Protein AF-A0AAV5M2E6-F1 (afdb_monomer_lite)

Radius of gyration: 22.72 Å; chains: 1; bounding box: 53×50×57 Å

Sequence (158 aa):
MGASRKLQGEIDRVLNKVQEGVDILDRIWNKGYDTDKANQKENFEADFEEEIKKLQRYRDQIKTWIQPSQINDKVNASYKQGLVDARKQIEHEMERFKTCDKETKIKAFSKEGLAQQPKTDPTEKTKSETVDCWNNEVGELESQIDNFEAKIEGLSAL

Structure (mmCIF, N/CA/C/O backbone):
data_AF-A0AAV5M2E6-F1
#
_entry.id   AF-A0AAV5M2E6-F1
#
loop_
_atom_site.group_PDB
_atom_site.id
_atom_site.type_symbol
_atom_site.label_atom_id
_atom_site.label_alt_id
_atom_site.label_comp_id
_atom_site.label_asym_id
_atom_site.label_entity_id
_atom_site.label_seq_id
_atom_site.pdbx_PDB_ins_code
_atom_site.Cartn_x
_atom_site.Cartn_y
_atom_site.Cartn_z
_atom_site.occupancy
_atom_site.B_iso_or_equiv
_atom_site.auth_seq_id
_atom_site.auth_comp_id
_atom_site.auth_asym_id
_atom_site.auth_atom_id
_atom_site.pdbx_PDB_model_num
ATOM 1 N N . MET A 1 1 ? 25.028 -11.048 -19.627 1.00 51.28 1 MET A N 1
ATOM 2 C CA . MET A 1 1 ? 23.611 -11.494 -19.611 1.00 51.28 1 MET A CA 1
ATOM 3 C C . MET A 1 1 ? 23.107 -12.011 -18.252 1.00 51.28 1 MET A C 1
ATOM 5 O O . MET A 1 1 ? 21.902 -11.980 -18.054 1.00 51.28 1 MET A O 1
ATOM 9 N N . GLY A 1 2 ? 23.952 -12.462 -17.307 1.00 59.44 2 GLY A N 1
ATOM 10 C CA . GLY A 1 2 ? 23.481 -13.011 -16.015 1.00 59.44 2 GLY A CA 1
ATOM 11 C C . GLY A 1 2 ? 22.943 -11.989 -14.997 1.00 59.44 2 GLY A C 1
ATOM 12 O O . GLY A 1 2 ? 22.006 -12.299 -14.269 1.00 59.44 2 GLY A O 1
ATOM 13 N N . ALA A 1 3 ? 23.480 -10.763 -14.975 1.00 62.59 3 ALA A N 1
ATOM 14 C CA . ALA A 1 3 ? 23.089 -9.736 -14.001 1.00 62.59 3 ALA A CA 1
ATOM 15 C C . ALA A 1 3 ? 21.640 -9.235 -14.185 1.00 62.59 3 ALA A C 1
ATOM 17 O O . ALA A 1 3 ? 20.885 -9.223 -13.219 1.00 62.59 3 ALA A O 1
ATOM 18 N N . SER A 1 4 ? 21.205 -8.922 -15.418 1.00 68.62 4 SER A N 1
ATOM 19 C CA . SER A 1 4 ? 19.808 -8.515 -15.678 1.00 68.62 4 SER A CA 1
ATOM 20 C C . SER A 1 4 ? 18.798 -9.608 -15.348 1.00 68.62 4 SER A C 1
ATOM 22 O O . SER A 1 4 ? 17.727 -9.311 -14.838 1.00 68.62 4 SER A O 1
ATOM 24 N N . ARG A 1 5 ? 19.140 -10.876 -15.605 1.00 74.88 5 ARG A N 1
ATOM 25 C CA . ARG A 1 5 ? 18.248 -12.011 -15.329 1.00 74.88 5 ARG A CA 1
ATOM 26 C C . ARG A 1 5 ? 18.074 -12.248 -13.823 1.00 74.88 5 ARG A C 1
ATOM 28 O O . ARG A 1 5 ? 16.991 -12.605 -13.377 1.00 74.88 5 ARG A O 1
ATOM 35 N N . LYS A 1 6 ? 19.129 -12.005 -13.034 1.00 79.50 6 LYS A N 1
ATOM 36 C CA . LYS A 1 6 ? 19.075 -12.049 -11.565 1.00 79.50 6 LYS A CA 1
ATOM 37 C C . LYS A 1 6 ? 18.214 -10.916 -10.996 1.00 79.50 6 LYS A C 1
ATOM 39 O O . LYS A 1 6 ? 17.400 -11.178 -10.120 1.00 79.50 6 LYS A O 1
ATOM 44 N N . LEU A 1 7 ? 18.360 -9.702 -11.533 1.00 82.06 7 LEU A N 1
ATOM 45 C CA . LEU A 1 7 ? 17.554 -8.544 -11.137 1.00 82.06 7 LEU A CA 1
ATOM 46 C C . LEU A 1 7 ? 16.063 -8.745 -11.451 1.00 82.06 7 LEU A C 1
ATOM 48 O O . LEU A 1 7 ? 15.225 -8.442 -10.616 1.00 82.06 7 LEU A O 1
ATOM 52 N N . GLN A 1 8 ? 15.727 -9.318 -12.610 1.00 82.12 8 GLN A N 1
ATOM 53 C CA . GLN A 1 8 ? 14.339 -9.645 -12.971 1.00 82.12 8 GLN A CA 1
ATOM 54 C C . GLN A 1 8 ? 13.683 -10.589 -11.962 1.00 82.12 8 GLN A C 1
ATOM 56 O O . GLN A 1 8 ? 12.609 -10.293 -11.455 1.00 82.12 8 GLN A O 1
ATOM 61 N N . GLY A 1 9 ? 14.365 -11.678 -11.597 1.00 87.94 9 GLY A N 1
ATOM 62 C CA . GLY A 1 9 ? 13.840 -12.601 -10.590 1.00 87.94 9 GLY A CA 1
ATOM 63 C C . GLY A 1 9 ? 13.709 -11.976 -9.196 1.00 87.94 9 GLY A C 1
ATOM 64 O O . GLY A 1 9 ? 12.883 -12.419 -8.402 1.00 87.94 9 GLY A O 1
ATOM 65 N N . GLU A 1 10 ? 14.510 -10.957 -8.877 1.00 89.62 10 GLU A N 1
ATOM 66 C CA . GLU A 1 10 ? 14.364 -10.188 -7.638 1.00 89.62 10 GLU A CA 1
ATOM 67 C C . GLU A 1 10 ? 13.155 -9.247 -7.692 1.00 89.62 10 GLU A C 1
ATOM 69 O O . GLU A 1 10 ? 12.388 -9.197 -6.731 1.00 89.62 10 GLU A O 1
ATOM 74 N N . ILE A 1 11 ? 12.944 -8.579 -8.831 1.00 89.44 11 ILE A N 1
ATOM 75 C CA . ILE A 1 11 ? 11.768 -7.743 -9.092 1.00 89.44 11 ILE A CA 1
ATOM 76 C C . ILE A 1 11 ? 10.489 -8.570 -8.944 1.00 89.44 11 ILE A C 1
ATOM 78 O O . ILE A 1 11 ? 9.627 -8.192 -8.157 1.00 89.44 11 ILE A O 1
ATOM 82 N N . ASP A 1 12 ? 10.393 -9.724 -9.608 1.00 91.12 12 ASP A N 1
ATOM 83 C CA . ASP A 1 12 ? 9.203 -10.587 -9.550 1.00 91.12 12 ASP A CA 1
ATOM 84 C C . ASP A 1 12 ? 8.889 -11.042 -8.119 1.00 91.12 12 ASP A C 1
ATOM 86 O O . ASP A 1 12 ? 7.741 -11.028 -7.677 1.00 91.12 12 ASP A O 1
ATOM 90 N N . ARG A 1 13 ? 9.926 -11.396 -7.349 1.00 94.19 13 ARG A N 1
ATOM 91 C CA . ARG A 1 13 ? 9.765 -11.763 -5.936 1.00 94.19 13 ARG A CA 1
ATOM 92 C C . ARG A 1 13 ? 9.237 -10.605 -5.104 1.00 94.19 13 ARG A C 1
ATOM 94 O O . ARG A 1 13 ? 8.385 -10.830 -4.252 1.00 94.19 13 ARG A O 1
ATOM 101 N N . VAL A 1 14 ? 9.759 -9.398 -5.304 1.00 94.00 14 VAL A N 1
ATOM 102 C CA . VAL A 1 14 ? 9.301 -8.225 -4.552 1.00 94.00 14 VAL A CA 1
ATOM 103 C C . VAL A 1 14 ? 7.877 -7.852 -4.944 1.00 94.00 14 VAL A C 1
ATOM 105 O O . VAL A 1 14 ? 7.076 -7.617 -4.049 1.00 94.00 14 VAL A O 1
ATOM 108 N N . LEU A 1 15 ? 7.528 -7.874 -6.232 1.00 92.38 15 LEU A N 1
ATOM 109 C CA . LEU A 1 15 ? 6.161 -7.606 -6.689 1.00 92.38 15 LEU A CA 1
ATOM 110 C C . LEU A 1 15 ? 5.149 -8.581 -6.066 1.00 92.38 15 LEU A C 1
ATOM 112 O O . LEU A 1 15 ? 4.129 -8.138 -5.544 1.00 92.38 15 LEU A O 1
ATOM 116 N N . ASN A 1 16 ? 5.465 -9.880 -6.015 1.00 95.56 16 ASN A N 1
ATOM 117 C CA . ASN A 1 16 ? 4.602 -10.862 -5.349 1.00 95.56 16 ASN A CA 1
ATOM 118 C C . ASN A 1 16 ? 4.450 -10.578 -3.850 1.00 95.56 16 ASN A C 1
ATOM 120 O O . ASN A 1 16 ? 3.341 -10.614 -3.330 1.00 95.56 16 ASN A O 1
ATOM 124 N N . LYS A 1 17 ? 5.542 -10.233 -3.157 1.00 95.12 17 LYS A N 1
ATOM 125 C CA . LYS A 1 17 ? 5.481 -9.887 -1.729 1.00 95.12 17 LYS A CA 1
ATOM 126 C C . LYS A 1 17 ? 4.693 -8.613 -1.447 1.00 95.12 17 LYS A C 1
ATOM 128 O O . LYS A 1 17 ? 4.101 -8.497 -0.381 1.00 95.12 17 LYS A O 1
ATOM 133 N N . VAL A 1 18 ? 4.707 -7.652 -2.370 1.00 94.12 18 VAL A N 1
ATOM 134 C CA . VAL A 1 18 ? 3.872 -6.453 -2.263 1.00 94.12 18 VAL A CA 1
ATOM 135 C C . VAL A 1 18 ? 2.401 -6.841 -2.336 1.00 94.12 18 VAL A C 1
ATOM 137 O O . VAL A 1 18 ? 1.642 -6.419 -1.472 1.00 94.12 18 VAL A O 1
ATOM 140 N N . GLN A 1 19 ? 2.014 -7.689 -3.293 1.00 94.38 19 GLN A N 1
ATOM 141 C CA . GLN A 1 19 ? 0.632 -8.157 -3.393 1.00 94.38 19 GLN A CA 1
ATOM 142 C C . GLN A 1 19 ? 0.204 -8.954 -2.153 1.00 94.38 19 GLN A C 1
ATOM 144 O O . GLN A 1 19 ? -0.837 -8.664 -1.576 1.00 94.38 19 GLN A O 1
ATOM 149 N N . GLU A 1 20 ? 1.038 -9.892 -1.690 1.00 95.00 20 GLU A N 1
ATOM 150 C CA . GLU A 1 20 ? 0.785 -10.649 -0.455 1.00 95.00 20 GLU A CA 1
ATOM 151 C C . GLU A 1 20 ? 0.611 -9.721 0.757 1.00 95.00 20 GLU A C 1
ATOM 153 O O . GLU A 1 20 ? -0.306 -9.913 1.552 1.00 95.00 20 GLU A O 1
ATOM 158 N N . GLY A 1 21 ? 1.464 -8.701 0.896 1.00 92.31 21 GLY A N 1
ATOM 159 C CA . GLY A 1 21 ? 1.375 -7.732 1.989 1.00 92.31 21 GLY A CA 1
ATOM 160 C C . GLY A 1 21 ? 0.090 -6.902 1.941 1.00 92.31 21 GLY A C 1
ATOM 161 O O . GLY A 1 21 ? -0.528 -6.682 2.980 1.00 92.31 21 GLY A O 1
ATOM 162 N N . VAL A 1 22 ? -0.356 -6.493 0.749 1.00 90.94 22 VAL A N 1
ATOM 163 C CA . VAL A 1 22 ? -1.638 -5.787 0.569 1.00 90.94 22 VAL A CA 1
ATOM 164 C C . VAL A 1 22 ? -2.816 -6.687 0.957 1.00 90.94 22 VAL A C 1
ATOM 166 O O . VAL A 1 22 ? -3.665 -6.272 1.743 1.00 90.94 22 VAL A O 1
ATOM 169 N N . ASP A 1 23 ? -2.828 -7.944 0.509 1.00 93.25 23 ASP A N 1
ATOM 170 C CA . ASP A 1 23 ? -3.887 -8.899 0.859 1.00 93.25 23 ASP A CA 1
ATOM 171 C C . ASP A 1 23 ? -3.924 -9.182 2.378 1.00 93.25 23 ASP A C 1
ATOM 173 O O . ASP A 1 23 ? -4.991 -9.355 2.978 1.00 93.25 23 ASP A O 1
ATOM 177 N N . ILE A 1 24 ? -2.753 -9.226 3.027 1.00 90.88 24 ILE A N 1
ATOM 178 C CA . ILE A 1 24 ? -2.637 -9.365 4.484 1.00 90.88 24 ILE A CA 1
ATOM 179 C C . ILE A 1 24 ? -3.219 -8.139 5.190 1.00 90.88 24 ILE A C 1
ATOM 181 O O . ILE A 1 24 ? -3.991 -8.320 6.135 1.00 90.88 24 ILE A O 1
ATOM 185 N N . LEU A 1 25 ? -2.902 -6.921 4.737 1.00 86.56 25 LEU A N 1
ATOM 186 C CA . LEU A 1 25 ? -3.472 -5.697 5.303 1.00 86.56 25 LEU A CA 1
ATOM 187 C C . LEU A 1 25 ? -4.995 -5.702 5.228 1.00 86.56 25 LEU A C 1
ATOM 189 O O . LEU A 1 25 ? -5.647 -5.475 6.246 1.00 86.56 25 LEU A O 1
ATOM 193 N N . ASP A 1 26 ? -5.569 -6.037 4.073 1.00 87.31 26 ASP A N 1
ATOM 194 C CA . ASP A 1 26 ? -7.023 -6.122 3.915 1.00 87.31 26 ASP A CA 1
ATOM 195 C C . ASP A 1 26 ? -7.642 -7.176 4.837 1.00 87.31 26 ASP A C 1
ATOM 197 O O . ASP A 1 26 ? -8.708 -6.972 5.427 1.00 87.31 26 ASP A O 1
ATOM 201 N N . ARG A 1 27 ? -6.961 -8.307 5.031 1.00 87.50 27 ARG A N 1
ATOM 202 C CA . ARG A 1 27 ? -7.428 -9.356 5.938 1.00 87.50 27 ARG A CA 1
ATOM 203 C C . ARG A 1 27 ? -7.377 -8.932 7.404 1.00 87.50 27 ARG A C 1
ATOM 205 O O . ARG A 1 27 ? -8.310 -9.250 8.144 1.00 87.50 27 ARG A O 1
ATOM 212 N N . ILE A 1 28 ? -6.294 -8.286 7.837 1.00 84.19 28 ILE A N 1
ATOM 213 C CA . ILE A 1 28 ? -6.156 -7.768 9.206 1.00 84.19 28 ILE A CA 1
ATOM 214 C C . ILE A 1 28 ? -7.216 -6.695 9.438 1.00 84.19 28 ILE A C 1
ATOM 216 O O . ILE A 1 28 ? -7.909 -6.736 10.450 1.00 84.19 28 ILE A O 1
ATOM 220 N N . TRP A 1 29 ? -7.402 -5.806 8.465 1.00 79.44 29 TRP A N 1
ATOM 221 C CA . TRP A 1 29 ? -8.390 -4.738 8.507 1.00 79.44 29 TRP A CA 1
ATOM 222 C C . TRP A 1 29 ? -9.813 -5.260 8.712 1.00 79.44 29 TRP A C 1
ATOM 224 O O . TRP A 1 29 ? -10.483 -4.879 9.672 1.00 79.44 29 TRP A O 1
ATOM 234 N N . ASN A 1 30 ? -10.254 -6.188 7.858 1.00 81.69 30 ASN A N 1
ATOM 235 C CA . ASN A 1 30 ? -11.596 -6.763 7.948 1.00 81.69 30 ASN A CA 1
ATOM 236 C C . ASN A 1 30 ? -11.816 -7.469 9.295 1.00 81.69 30 ASN A C 1
ATOM 238 O O . ASN A 1 30 ? -12.850 -7.297 9.932 1.00 81.69 30 ASN A O 1
ATOM 242 N N . LYS A 1 31 ? -10.809 -8.198 9.792 1.00 80.31 31 LYS A N 1
ATOM 243 C CA . LYS A 1 31 ? -10.890 -8.850 11.108 1.00 80.31 31 LYS A CA 1
ATOM 244 C C . LYS A 1 31 ? -10.903 -7.864 12.273 1.00 80.31 31 LYS A C 1
ATOM 246 O O . LYS A 1 31 ? -11.590 -8.114 13.261 1.00 80.31 31 LYS A O 1
ATOM 251 N N . GLY A 1 32 ? -10.131 -6.784 12.184 1.00 73.25 32 GLY A N 1
ATOM 252 C CA . GLY A 1 32 ? -10.072 -5.741 13.204 1.00 73.25 32 GLY A CA 1
ATOM 253 C C . GLY A 1 32 ? -11.395 -4.989 13.340 1.00 73.25 32 GLY A C 1
ATOM 254 O O . GLY A 1 32 ? -11.762 -4.622 14.454 1.00 73.25 32 GLY A O 1
ATOM 255 N N . TYR A 1 33 ? -12.131 -4.821 12.236 1.00 69.00 33 TYR A N 1
ATOM 256 C CA . TYR A 1 33 ? -13.462 -4.209 12.233 1.00 69.00 33 TYR A CA 1
ATOM 257 C C . TYR A 1 33 ? -14.523 -5.099 12.901 1.00 69.00 33 TYR A C 1
ATOM 259 O O . TYR A 1 33 ? -15.327 -4.607 13.687 1.00 69.00 33 TYR A O 1
ATOM 267 N N . ASP A 1 34 ? -14.474 -6.412 12.662 1.00 71.56 34 ASP A N 1
ATOM 268 C CA . ASP A 1 34 ? -15.432 -7.377 13.226 1.00 71.56 34 ASP A CA 1
ATOM 269 C C . ASP A 1 34 ? -15.161 -7.735 14.705 1.00 71.56 34 ASP A C 1
ATOM 271 O O . ASP A 1 34 ? -15.948 -8.438 15.344 1.00 71.56 34 ASP A O 1
ATOM 275 N N . THR A 1 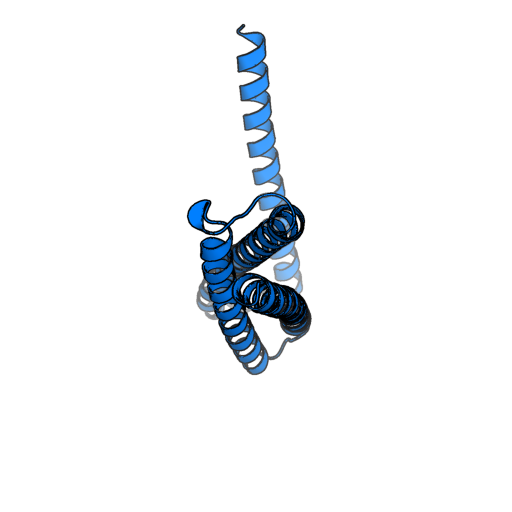35 ? -14.024 -7.310 15.266 1.00 74.44 35 THR A N 1
ATOM 276 C CA . THR A 1 35 ? -13.579 -7.727 16.603 1.00 74.44 35 THR A CA 1
ATOM 277 C C . THR A 1 35 ? -13.928 -6.703 17.688 1.00 74.44 35 THR A C 1
ATOM 279 O O . THR A 1 35 ? -13.265 -5.680 17.831 1.00 74.44 35 THR A O 1
ATOM 282 N N . ASP A 1 36 ? -14.868 -7.049 18.574 1.00 70.25 36 ASP A N 1
ATOM 283 C CA . ASP A 1 36 ? -15.229 -6.230 19.751 1.00 70.25 36 ASP A CA 1
ATOM 284 C C . ASP A 1 36 ? -14.280 -6.393 20.960 1.00 70.25 36 ASP A C 1
ATOM 286 O O . ASP A 1 36 ? -14.381 -5.685 21.968 1.00 70.25 36 ASP A O 1
ATOM 290 N N . LYS A 1 37 ? -13.339 -7.345 20.904 1.00 75.38 37 LYS A N 1
ATOM 291 C CA . LYS A 1 37 ? -12.412 -7.632 22.010 1.00 75.38 37 LYS A CA 1
ATOM 292 C C . LYS A 1 37 ? -11.186 -6.721 21.957 1.00 75.38 37 LYS A C 1
ATOM 294 O O . LYS A 1 37 ? -10.305 -6.921 21.126 1.00 75.38 37 LYS A O 1
ATOM 299 N N . ALA A 1 38 ? -11.069 -5.814 22.928 1.00 71.75 38 ALA A N 1
ATOM 300 C CA . ALA A 1 38 ? -9.971 -4.843 23.025 1.00 71.75 38 ALA A CA 1
ATOM 301 C C . ALA A 1 38 ? -8.559 -5.459 22.893 1.00 71.75 38 ALA A C 1
ATOM 303 O O . ALA A 1 38 ? -7.764 -4.978 22.098 1.00 71.75 38 ALA A O 1
ATOM 304 N N . ASN A 1 39 ? -8.275 -6.569 23.585 1.00 74.38 39 ASN A N 1
ATOM 305 C CA . ASN A 1 39 ? -6.959 -7.228 23.533 1.00 74.38 39 ASN A CA 1
ATOM 306 C C . ASN A 1 39 ? -6.625 -7.824 22.147 1.00 74.38 39 ASN A C 1
ATOM 308 O O . ASN A 1 39 ? -5.473 -7.898 21.744 1.00 74.38 39 ASN A O 1
ATOM 312 N N . GLN A 1 40 ? -7.637 -8.268 21.393 1.00 75.94 40 GLN A N 1
ATOM 313 C CA . GLN A 1 40 ? -7.420 -8.750 20.025 1.00 75.94 40 GLN A CA 1
ATOM 314 C C . GLN A 1 40 ? -7.255 -7.588 19.047 1.00 75.94 40 GLN A C 1
ATOM 316 O O . GLN A 1 40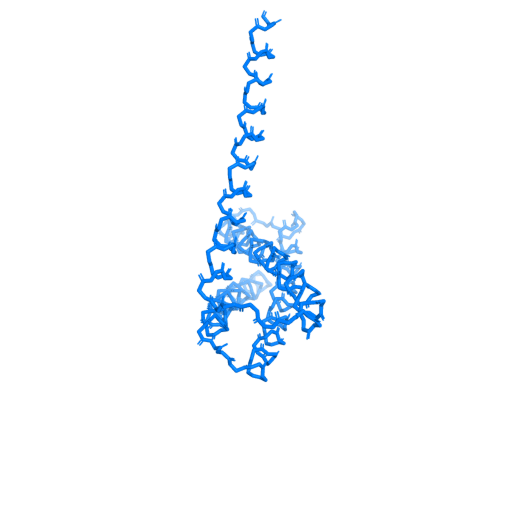 ? -6.474 -7.700 18.109 1.00 75.94 40 GLN A O 1
ATOM 321 N N . LYS A 1 41 ? -7.947 -6.471 19.293 1.00 74.94 41 LYS A N 1
ATOM 322 C CA . LYS A 1 41 ? -7.806 -5.250 18.502 1.00 74.94 41 LYS A CA 1
ATOM 323 C C . LYS A 1 41 ? -6.383 -4.685 18.569 1.00 74.94 41 LYS A C 1
ATOM 325 O O . LYS A 1 41 ? -5.830 -4.375 17.526 1.00 74.94 41 LYS A O 1
ATOM 330 N N . GLU A 1 42 ? -5.773 -4.650 19.754 1.00 76.81 42 GLU A N 1
ATOM 331 C CA . GLU A 1 42 ? -4.380 -4.203 19.930 1.00 76.81 42 GLU A CA 1
ATOM 332 C C . GLU A 1 42 ? -3.380 -5.106 19.183 1.00 76.81 42 GLU A C 1
ATOM 334 O O . GLU A 1 42 ? -2.483 -4.611 18.504 1.00 76.81 42 GLU A O 1
ATOM 339 N N . ASN A 1 43 ? -3.586 -6.430 19.207 1.00 82.25 43 ASN A N 1
ATOM 340 C CA . ASN A 1 43 ? -2.784 -7.354 18.399 1.00 82.25 43 ASN A CA 1
ATOM 341 C C . ASN A 1 43 ? -2.936 -7.094 16.892 1.00 82.25 43 ASN A C 1
ATOM 343 O O . ASN A 1 43 ? -1.942 -7.091 16.174 1.00 82.25 43 ASN A O 1
ATOM 347 N N . PHE A 1 44 ? -4.160 -6.861 16.405 1.00 81.12 44 PHE A N 1
ATOM 348 C CA . PHE A 1 44 ? -4.378 -6.546 14.992 1.00 81.12 44 PHE A CA 1
ATOM 349 C C . PHE A 1 44 ? -3.770 -5.198 14.596 1.00 81.12 44 PHE A C 1
ATOM 351 O O . PHE A 1 44 ? -3.243 -5.086 13.495 1.00 81.12 44 PHE A O 1
ATOM 358 N N . GLU A 1 45 ? -3.802 -4.195 15.475 1.00 81.31 45 GLU A N 1
ATOM 359 C CA . GLU A 1 45 ? -3.134 -2.908 15.250 1.00 81.31 45 GLU A CA 1
ATOM 360 C C . GLU A 1 45 ? -1.609 -3.077 15.151 1.00 81.31 45 GLU A C 1
ATOM 362 O O . GLU A 1 45 ? -0.997 -2.536 14.227 1.00 81.31 45 GLU A O 1
ATOM 367 N N . ALA A 1 46 ? -1.004 -3.888 16.025 1.00 85.00 46 ALA A N 1
ATOM 368 C CA . ALA A 1 46 ? 0.424 -4.201 15.968 1.00 85.00 46 ALA A CA 1
ATOM 369 C C . ALA A 1 46 ? 0.808 -4.958 14.682 1.00 85.00 46 ALA A C 1
ATOM 371 O O . ALA A 1 46 ? 1.773 -4.582 14.010 1.00 85.00 46 ALA A O 1
ATOM 372 N N . ASP A 1 47 ? 0.029 -5.977 14.303 1.00 87.19 47 ASP A N 1
ATOM 373 C CA . ASP A 1 47 ? 0.236 -6.741 13.066 1.00 87.19 47 ASP A CA 1
ATOM 374 C C . ASP A 1 47 ? 0.100 -5.838 11.825 1.00 87.19 47 ASP A C 1
ATOM 376 O O . ASP A 1 47 ? 0.894 -5.927 10.884 1.00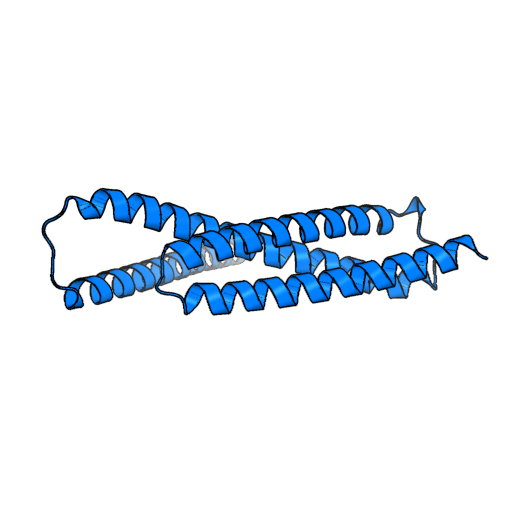 87.19 47 ASP A O 1
ATOM 380 N N . PHE A 1 48 ? -0.883 -4.931 11.830 1.00 85.19 48 PHE A N 1
ATOM 381 C CA . PHE A 1 48 ? -1.102 -3.967 10.752 1.00 85.19 48 PHE A CA 1
ATOM 382 C C . PHE A 1 48 ? 0.078 -2.990 10.624 1.00 85.19 48 PHE A C 1
ATOM 384 O O . PHE A 1 48 ? 0.567 -2.739 9.519 1.00 85.19 48 PHE A O 1
ATOM 391 N N . GLU A 1 49 ? 0.577 -2.459 11.745 1.00 85.25 49 GLU A N 1
ATOM 392 C CA . GLU A 1 49 ? 1.735 -1.560 11.761 1.00 85.25 49 GLU A CA 1
ATOM 393 C C . GLU A 1 49 ? 3.005 -2.256 11.238 1.00 85.25 49 GLU A C 1
ATOM 395 O O . GLU A 1 49 ? 3.785 -1.664 10.478 1.00 85.25 49 GLU A O 1
ATOM 400 N N . GLU A 1 50 ? 3.222 -3.519 11.617 1.00 90.56 50 GLU A N 1
ATOM 401 C CA . GLU A 1 50 ? 4.360 -4.307 11.147 1.00 90.56 50 GLU A CA 1
ATOM 402 C C . GLU A 1 50 ? 4.309 -4.521 9.627 1.00 90.56 50 GLU A C 1
ATOM 404 O O . GLU A 1 50 ? 5.321 -4.345 8.936 1.00 90.56 50 GLU A O 1
ATOM 409 N N . GLU A 1 51 ? 3.137 -4.851 9.085 1.00 92.19 51 GLU A N 1
ATOM 410 C CA . GLU A 1 51 ? 2.969 -5.108 7.655 1.00 92.19 51 GLU A CA 1
ATOM 411 C C . GLU A 1 51 ? 3.119 -3.825 6.815 1.00 92.19 51 GLU A C 1
ATOM 413 O O . GLU A 1 51 ? 3.824 -3.823 5.800 1.00 92.19 51 GLU A O 1
ATOM 418 N N . ILE A 1 52 ? 2.611 -2.681 7.294 1.00 88.94 52 ILE A N 1
ATOM 419 C CA . ILE A 1 52 ? 2.856 -1.367 6.667 1.00 88.94 52 ILE A CA 1
ATOM 420 C C . ILE A 1 52 ? 4.355 -1.048 6.602 1.00 88.94 52 ILE A C 1
ATOM 422 O O . ILE A 1 52 ? 4.855 -0.583 5.570 1.00 88.94 52 ILE A O 1
ATOM 426 N N . LYS A 1 53 ? 5.111 -1.319 7.673 1.00 90.44 53 LYS A N 1
ATOM 427 C CA . LYS A 1 53 ? 6.572 -1.122 7.687 1.00 90.44 53 LYS A CA 1
ATOM 428 C C . LYS A 1 53 ? 7.285 -2.020 6.670 1.00 90.44 53 LYS A C 1
ATOM 430 O O . LYS A 1 53 ? 8.295 -1.597 6.100 1.00 90.44 53 LYS A O 1
ATOM 435 N N . LYS A 1 54 ? 6.795 -3.237 6.407 1.00 94.44 54 LYS A N 1
ATOM 436 C CA . LYS A 1 54 ? 7.348 -4.115 5.356 1.00 94.44 54 LYS A CA 1
ATOM 437 C C . LYS A 1 54 ? 7.091 -3.543 3.965 1.00 94.44 54 LYS A C 1
ATOM 439 O O . LYS A 1 54 ? 8.035 -3.436 3.179 1.00 94.44 54 LYS A O 1
ATOM 444 N N . LEU A 1 55 ? 5.864 -3.104 3.684 1.00 92.56 55 LEU A N 1
ATOM 445 C CA . LEU A 1 55 ? 5.516 -2.481 2.404 1.00 92.56 55 LEU A CA 1
ATOM 446 C C . LEU A 1 55 ? 6.338 -1.212 2.141 1.00 92.56 55 LEU A C 1
ATOM 448 O O . LEU A 1 55 ? 6.845 -1.035 1.034 1.00 92.56 55 LEU A O 1
ATOM 452 N N . GLN A 1 56 ? 6.591 -0.387 3.163 1.00 91.00 56 GLN A N 1
ATOM 453 C CA . GLN A 1 56 ? 7.501 0.765 3.058 1.00 91.00 56 GLN A CA 1
ATOM 454 C C . GLN A 1 56 ? 8.904 0.371 2.574 1.00 91.00 56 GLN A C 1
ATOM 456 O O . GLN A 1 56 ? 9.449 1.005 1.667 1.00 91.00 56 GLN A O 1
ATOM 461 N N . ARG A 1 57 ? 9.481 -0.706 3.126 1.00 94.25 57 ARG A N 1
ATOM 462 C CA . ARG A 1 57 ? 10.801 -1.203 2.702 1.00 94.25 57 ARG A CA 1
ATOM 463 C C . ARG A 1 57 ? 10.792 -1.655 1.243 1.00 94.25 57 ARG A C 1
ATOM 465 O O . ARG A 1 57 ? 11.723 -1.326 0.508 1.00 94.25 57 ARG A O 1
ATOM 472 N N . TYR A 1 58 ? 9.742 -2.355 0.806 1.00 93.50 58 TYR A N 1
ATOM 473 C CA . TYR A 1 58 ? 9.601 -2.743 -0.601 1.00 93.50 58 TYR A CA 1
ATOM 474 C C . TYR A 1 58 ? 9.440 -1.530 -1.514 1.00 93.50 58 TYR A C 1
ATOM 476 O O . TYR A 1 58 ? 10.076 -1.479 -2.564 1.00 93.50 58 TYR A O 1
ATOM 484 N N . ARG A 1 59 ? 8.677 -0.513 -1.106 1.00 93.69 59 ARG A N 1
ATOM 485 C CA . ARG A 1 59 ? 8.533 0.739 -1.858 1.00 93.69 59 ARG A CA 1
ATOM 486 C C . ARG A 1 59 ? 9.873 1.435 -2.065 1.00 93.69 59 ARG A C 1
ATOM 488 O O . ARG A 1 59 ? 10.153 1.904 -3.170 1.00 93.69 59 ARG A O 1
ATOM 495 N N . ASP A 1 60 ? 10.705 1.507 -1.031 1.00 91.88 60 ASP A N 1
ATOM 496 C CA . ASP A 1 60 ? 12.023 2.133 -1.144 1.00 91.88 60 ASP A CA 1
ATOM 497 C C . ASP A 1 60 ? 12.978 1.301 -2.010 1.00 91.88 60 ASP A C 1
ATOM 499 O O . ASP A 1 60 ? 13.684 1.870 -2.844 1.00 91.88 60 ASP A O 1
ATOM 503 N N . GLN A 1 61 ? 12.931 -0.033 -1.921 1.00 90.00 61 GLN A N 1
ATOM 504 C CA . GLN A 1 61 ? 13.661 -0.930 -2.826 1.00 90.00 61 GLN A CA 1
ATOM 505 C C . GLN A 1 61 ? 13.233 -0.722 -4.289 1.00 90.00 61 GLN A C 1
ATOM 507 O O . GLN A 1 61 ? 14.075 -0.461 -5.150 1.00 90.00 61 GLN A O 1
ATOM 512 N N . ILE A 1 62 ? 11.927 -0.717 -4.562 1.00 90.00 62 ILE A N 1
ATOM 513 C CA . ILE A 1 62 ? 11.341 -0.436 -5.880 1.00 90.00 62 ILE A CA 1
ATOM 514 C C . ILE A 1 62 ? 11.788 0.937 -6.403 1.00 90.00 62 ILE A C 1
ATOM 516 O O . ILE A 1 62 ? 12.158 1.075 -7.571 1.00 90.00 62 ILE A O 1
ATOM 520 N N . LYS A 1 63 ? 11.828 1.960 -5.540 1.00 88.88 63 LYS A N 1
ATOM 521 C CA . LYS A 1 63 ? 12.295 3.306 -5.902 1.00 88.88 63 LYS A CA 1
ATOM 522 C C . LYS A 1 63 ? 13.747 3.304 -6.395 1.00 88.88 63 LYS A C 1
ATOM 524 O O . LYS A 1 63 ? 14.060 4.080 -7.298 1.00 88.88 63 LYS A O 1
ATOM 529 N N . THR A 1 64 ? 14.619 2.447 -5.852 1.00 87.06 64 THR A N 1
ATOM 530 C CA . THR A 1 64 ? 16.005 2.317 -6.346 1.00 87.06 64 THR A CA 1
ATOM 531 C C . THR A 1 64 ? 16.073 1.714 -7.749 1.00 87.06 64 THR A C 1
ATOM 533 O O . THR A 1 64 ? 16.893 2.145 -8.555 1.00 87.06 64 THR A O 1
ATOM 536 N N . TRP A 1 65 ? 15.174 0.784 -8.080 1.00 85.19 65 TRP A N 1
ATOM 537 C CA . TRP A 1 65 ? 15.131 0.123 -9.389 1.00 85.19 65 TRP A CA 1
ATOM 538 C C . TRP A 1 65 ? 14.513 0.982 -10.493 1.00 85.19 65 TRP A C 1
ATOM 540 O O . TRP A 1 65 ? 14.845 0.811 -11.663 1.00 85.19 65 TRP A O 1
ATOM 550 N N . ILE A 1 66 ? 13.654 1.939 -10.135 1.00 80.25 66 ILE A N 1
ATOM 551 C CA . ILE A 1 66 ? 13.064 2.899 -11.083 1.00 80.25 66 ILE A CA 1
ATOM 552 C C . ILE A 1 66 ? 14.087 3.975 -11.521 1.00 80.25 66 ILE A C 1
ATOM 554 O O . ILE A 1 66 ? 13.834 4.711 -12.479 1.00 80.25 66 ILE A O 1
ATOM 558 N N . GLN A 1 67 ? 15.254 4.085 -10.866 1.00 76.75 67 GLN A N 1
ATOM 559 C CA . GLN A 1 67 ? 16.250 5.099 -11.222 1.00 76.75 67 GLN A CA 1
ATOM 560 C C . GLN A 1 67 ? 16.795 4.922 -12.657 1.00 76.75 67 GLN A C 1
ATOM 562 O O . GLN A 1 67 ? 17.089 3.798 -13.070 1.00 76.75 67 GLN A O 1
ATOM 567 N N . PRO A 1 68 ? 17.009 6.022 -13.412 1.00 62.69 68 PRO A N 1
ATOM 568 C CA . PRO A 1 68 ? 17.392 5.964 -14.828 1.00 62.69 68 PRO A CA 1
ATOM 569 C C . PRO A 1 68 ? 18.699 5.212 -15.120 1.00 62.69 68 PRO A C 1
ATOM 571 O O . PRO A 1 68 ? 18.857 4.667 -16.206 1.00 62.69 68 PRO A O 1
ATOM 574 N N . SER A 1 69 ? 19.630 5.154 -14.162 1.00 62.88 69 SER A N 1
ATOM 575 C CA . SER A 1 69 ? 20.951 4.528 -14.315 1.00 62.88 69 SER A CA 1
ATOM 576 C C . SER A 1 69 ? 20.930 2.993 -14.379 1.00 62.88 69 SER A C 1
ATOM 578 O O . SER A 1 69 ? 21.949 2.393 -14.708 1.00 62.88 69 SER A O 1
ATOM 580 N N . GLN A 1 70 ? 19.793 2.354 -14.078 1.00 58.41 70 GLN A N 1
ATOM 581 C CA . GLN A 1 70 ? 19.642 0.891 -14.022 1.00 58.41 70 GLN A CA 1
ATOM 582 C C . GLN A 1 70 ? 18.796 0.316 -15.180 1.00 58.41 70 GLN A C 1
ATOM 584 O O . GLN A 1 70 ? 18.597 -0.897 -15.265 1.00 58.41 70 GLN A O 1
ATOM 589 N N . ILE A 1 71 ? 18.291 1.163 -16.089 1.00 56.19 71 ILE A N 1
ATOM 590 C CA . ILE A 1 71 ? 17.253 0.806 -17.070 1.00 56.19 71 ILE A CA 1
ATOM 591 C C . ILE A 1 71 ? 17.834 0.766 -18.495 1.00 56.19 71 ILE A C 1
ATOM 593 O O . ILE A 1 71 ? 18.032 1.797 -19.119 1.00 56.19 71 ILE A O 1
ATOM 597 N N . ASN A 1 72 ? 18.038 -0.439 -19.041 1.00 59.81 72 ASN A N 1
ATOM 598 C CA . ASN A 1 72 ? 18.268 -0.677 -20.480 1.00 59.81 72 ASN A CA 1
ATOM 599 C C . ASN A 1 72 ? 16.948 -0.989 -21.232 1.00 59.81 72 ASN A C 1
ATOM 601 O O . ASN A 1 72 ? 16.135 -1.794 -20.767 1.00 59.81 72 ASN A O 1
ATOM 605 N N . ASP A 1 73 ? 16.769 -0.389 -22.412 1.00 59.12 73 ASP A N 1
ATOM 606 C CA . ASP A 1 73 ? 15.500 0.143 -22.952 1.00 59.12 73 ASP A CA 1
ATOM 607 C C . ASP A 1 73 ? 14.277 -0.771 -23.140 1.00 59.12 73 ASP A C 1
ATOM 609 O O . ASP A 1 73 ? 13.159 -0.305 -22.945 1.00 59.12 73 ASP A O 1
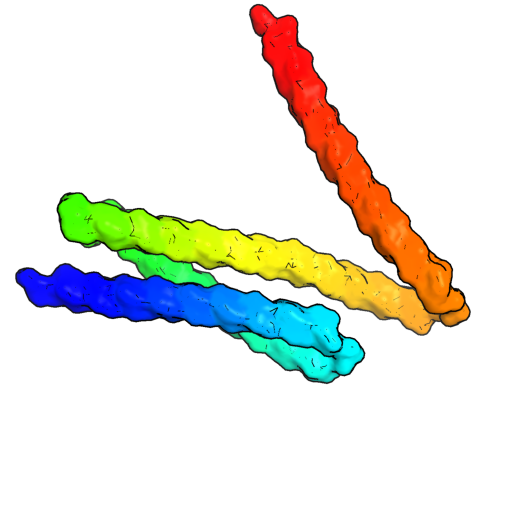ATOM 613 N N . LYS A 1 74 ? 14.404 -2.043 -23.541 1.00 54.69 74 LYS A N 1
ATOM 614 C CA . LYS A 1 74 ? 13.206 -2.814 -23.963 1.00 54.69 74 LYS A CA 1
ATOM 615 C C . LYS A 1 74 ? 12.672 -3.792 -22.928 1.00 54.69 74 LYS A C 1
ATOM 617 O O . LYS A 1 74 ? 11.469 -3.845 -22.703 1.00 54.69 74 LYS A O 1
ATOM 622 N N . VAL A 1 75 ? 13.549 -4.548 -22.270 1.00 55.81 75 VAL A N 1
ATOM 623 C CA . VAL A 1 75 ? 13.111 -5.532 -21.267 1.00 55.81 75 VAL A CA 1
ATOM 624 C C . VAL A 1 75 ? 12.720 -4.839 -19.962 1.00 55.81 75 VAL A C 1
ATOM 626 O O . VAL A 1 75 ? 11.772 -5.254 -19.310 1.00 55.81 75 VAL A O 1
ATOM 629 N N . ASN A 1 76 ? 13.372 -3.726 -19.617 1.00 63.81 76 ASN A N 1
ATOM 630 C CA . ASN A 1 76 ? 13.032 -2.982 -18.408 1.00 63.81 76 ASN A CA 1
ATOM 631 C C . ASN A 1 76 ? 11.752 -2.152 -18.546 1.00 63.81 76 ASN A C 1
ATOM 633 O O . ASN A 1 76 ? 11.144 -1.861 -17.528 1.00 63.81 76 ASN A O 1
ATOM 637 N N . ALA A 1 77 ? 11.293 -1.809 -19.756 1.00 68.31 77 ALA A N 1
ATOM 638 C CA . ALA A 1 77 ? 10.043 -1.065 -19.934 1.00 68.31 77 ALA A CA 1
ATOM 639 C C . ALA A 1 77 ? 8.816 -1.848 -19.425 1.00 68.31 77 ALA A C 1
ATOM 641 O O . ALA A 1 77 ? 7.972 -1.273 -18.743 1.00 68.31 77 ALA A O 1
ATOM 642 N N . SER A 1 78 ? 8.764 -3.164 -19.679 1.00 72.62 78 SER A N 1
ATOM 643 C CA . SER A 1 78 ? 7.676 -4.034 -19.202 1.00 72.62 78 SER A CA 1
ATOM 644 C C . SER A 1 78 ? 7.616 -4.099 -17.673 1.00 72.62 78 SER A C 1
ATOM 646 O O . SER A 1 78 ? 6.541 -4.009 -17.090 1.00 72.62 78 SER A O 1
ATOM 648 N N . TYR A 1 79 ? 8.771 -4.219 -17.012 1.00 77.81 79 TYR A N 1
ATOM 649 C CA . TYR A 1 79 ? 8.848 -4.272 -15.549 1.00 77.81 79 TYR A CA 1
ATOM 650 C C . TYR A 1 79 ? 8.721 -2.897 -14.897 1.00 77.81 79 TYR A C 1
ATOM 652 O O . TYR A 1 79 ? 8.224 -2.788 -13.782 1.00 77.81 79 TYR A O 1
ATOM 660 N N . LYS A 1 80 ? 9.137 -1.830 -15.588 1.00 82.50 80 LYS A N 1
ATOM 661 C CA . LYS A 1 80 ? 9.053 -0.456 -15.089 1.00 82.50 80 LYS A CA 1
ATOM 662 C C . LYS A 1 80 ? 7.614 -0.072 -14.775 1.00 82.50 80 LYS A C 1
ATOM 664 O O . LYS A 1 80 ? 7.390 0.556 -13.747 1.00 82.50 80 LYS A O 1
ATOM 669 N N . GLN A 1 81 ? 6.661 -0.467 -15.620 1.00 84.19 81 GLN A N 1
ATOM 670 C CA . GLN A 1 81 ? 5.249 -0.202 -15.359 1.00 84.19 81 GLN A CA 1
ATOM 671 C C . GLN A 1 81 ? 4.774 -0.931 -14.094 1.00 84.19 81 GLN A C 1
ATOM 673 O O . GLN A 1 81 ? 4.301 -0.275 -13.174 1.00 84.19 81 GLN A O 1
ATOM 678 N N . GLY A 1 82 ? 5.035 -2.239 -13.975 1.00 87.19 82 GLY A N 1
ATOM 679 C CA . GLY A 1 82 ? 4.680 -3.010 -12.774 1.00 87.19 82 GLY A CA 1
ATOM 680 C C . GLY A 1 82 ? 5.327 -2.482 -11.486 1.00 87.19 82 GLY A C 1
ATOM 681 O O . GLY A 1 82 ? 4.682 -2.423 -10.446 1.00 87.19 82 GLY A O 1
ATOM 682 N N . LEU A 1 83 ? 6.577 -2.016 -11.554 1.00 88.19 83 LEU A N 1
ATOM 683 C CA . LEU A 1 83 ? 7.265 -1.367 -10.433 1.00 88.19 83 LEU A CA 1
ATOM 684 C C . LEU A 1 83 ? 6.621 -0.028 -10.044 1.00 88.19 83 LEU A C 1
ATOM 686 O O . LEU A 1 83 ? 6.485 0.273 -8.859 1.00 88.19 83 LEU A O 1
ATOM 690 N N . VAL A 1 84 ? 6.233 0.790 -11.025 1.00 88.62 84 VAL A N 1
ATOM 691 C CA . VAL A 1 84 ? 5.530 2.056 -10.774 1.00 88.62 84 VAL A CA 1
ATOM 692 C C . VAL A 1 84 ? 4.159 1.798 -10.153 1.00 88.62 84 VAL A C 1
ATOM 694 O O . VAL A 1 84 ? 3.803 2.482 -9.194 1.00 88.62 84 VAL A O 1
ATOM 697 N N . ASP A 1 85 ? 3.424 0.811 -10.655 1.00 90.25 85 ASP A N 1
ATOM 698 C CA . ASP A 1 85 ? 2.087 0.473 -10.166 1.00 90.25 85 ASP A CA 1
ATOM 699 C C . ASP A 1 85 ? 2.141 -0.098 -8.745 1.00 90.25 85 ASP A C 1
ATOM 701 O O . ASP A 1 85 ? 1.447 0.406 -7.865 1.00 90.25 85 ASP A O 1
ATOM 705 N N . ALA A 1 86 ? 3.061 -1.029 -8.469 1.00 88.75 86 ALA A N 1
ATOM 706 C CA . ALA A 1 86 ? 3.294 -1.542 -7.119 1.00 88.75 86 ALA A CA 1
ATOM 707 C C . ALA A 1 86 ? 3.689 -0.428 -6.138 1.00 88.75 86 ALA A C 1
ATOM 709 O O . ALA A 1 86 ? 3.215 -0.385 -5.004 1.00 88.75 86 ALA A O 1
ATOM 710 N N . ARG A 1 87 ? 4.524 0.529 -6.568 1.00 91.06 87 ARG A N 1
ATOM 711 C CA . ARG A 1 87 ? 4.871 1.689 -5.739 1.00 91.06 87 ARG A CA 1
ATOM 712 C C . ARG A 1 87 ? 3.646 2.547 -5.411 1.00 91.06 87 ARG A C 1
ATOM 714 O O . ARG A 1 87 ? 3.512 2.957 -4.261 1.00 91.06 87 ARG A O 1
ATOM 721 N N . LYS A 1 88 ? 2.784 2.828 -6.392 1.00 90.38 88 LYS A N 1
ATOM 722 C CA . LYS A 1 88 ? 1.548 3.596 -6.175 1.00 90.38 88 LYS A CA 1
ATOM 723 C C . LYS A 1 88 ? 0.586 2.862 -5.244 1.00 90.38 88 LYS A C 1
ATOM 725 O O . LYS A 1 88 ? 0.023 3.491 -4.359 1.00 90.38 88 LYS A O 1
ATOM 730 N N . GLN A 1 89 ? 0.442 1.549 -5.412 1.00 89.44 89 GLN A N 1
ATOM 731 C CA . GLN A 1 89 ? -0.397 0.710 -4.557 1.00 89.44 89 GLN A CA 1
ATOM 732 C C . GLN A 1 89 ? 0.074 0.758 -3.097 1.00 89.44 89 GLN A C 1
ATOM 734 O O . GLN A 1 89 ? -0.732 0.974 -2.200 1.00 89.44 89 GLN A O 1
ATOM 739 N N . ILE A 1 90 ? 1.385 0.659 -2.852 1.00 87.62 90 ILE A N 1
ATOM 740 C CA . ILE A 1 90 ? 1.931 0.807 -1.495 1.00 87.62 90 ILE A CA 1
ATOM 741 C C . ILE A 1 90 ? 1.668 2.213 -0.940 1.00 87.62 90 ILE A C 1
ATOM 743 O O . ILE A 1 90 ? 1.280 2.351 0.216 1.00 87.62 90 ILE A O 1
ATOM 747 N N . GLU A 1 91 ? 1.894 3.261 -1.738 1.00 89.38 91 GLU A N 1
ATOM 748 C CA . GLU A 1 91 ? 1.654 4.647 -1.312 1.00 89.38 91 GLU A CA 1
ATOM 749 C C . GLU A 1 91 ? 0.169 4.875 -0.951 1.00 89.38 91 GLU A C 1
ATOM 751 O O . GLU A 1 91 ? -0.106 5.500 0.072 1.00 89.38 91 GLU A O 1
ATOM 756 N N . HIS A 1 92 ? -0.764 4.283 -1.702 1.00 87.75 92 HIS A N 1
ATOM 757 C CA . HIS A 1 92 ? -2.199 4.294 -1.405 1.00 87.75 92 HIS A CA 1
ATOM 758 C C . HIS A 1 92 ? -2.537 3.597 -0.077 1.00 87.75 92 HIS A C 1
ATOM 760 O O . HIS A 1 92 ? -3.177 4.198 0.787 1.00 87.75 92 HIS A O 1
ATOM 766 N N . GLU A 1 93 ? -2.052 2.370 0.147 1.00 81.38 93 GLU A N 1
ATOM 767 C CA . GLU A 1 93 ? -2.304 1.658 1.412 1.00 81.38 93 GLU A CA 1
ATOM 768 C C . GLU A 1 93 ? -1.685 2.378 2.620 1.00 81.38 93 GLU A C 1
ATOM 770 O O . GLU A 1 93 ? -2.255 2.397 3.714 1.00 81.38 93 GLU A O 1
ATOM 775 N N . MET A 1 94 ? -0.549 3.055 2.429 1.00 81.12 94 MET A N 1
ATOM 776 C CA . MET A 1 94 ? 0.045 3.906 3.461 1.00 81.12 94 MET A CA 1
ATOM 777 C C . MET A 1 94 ? -0.816 5.128 3.801 1.00 81.12 94 MET A C 1
ATOM 779 O O . MET A 1 94 ? -0.833 5.554 4.958 1.00 81.12 94 MET A O 1
ATOM 783 N N . GLU A 1 95 ? -1.487 5.734 2.824 1.00 82.38 95 GLU A N 1
ATOM 784 C CA . GLU A 1 95 ? -2.407 6.849 3.066 1.00 82.38 95 GLU A CA 1
ATOM 785 C C . GLU A 1 95 ? -3.678 6.380 3.769 1.00 82.38 95 GLU A C 1
ATOM 787 O O . GLU A 1 95 ? -4.062 6.978 4.778 1.00 82.38 95 GLU A O 1
ATOM 792 N N . ARG A 1 96 ? -4.252 5.255 3.330 1.00 76.31 96 ARG A N 1
ATOM 793 C CA . ARG A 1 96 ? -5.385 4.606 4.000 1.00 76.31 96 ARG A CA 1
ATOM 794 C C . ARG A 1 96 ? -5.080 4.316 5.474 1.00 76.31 96 ARG A C 1
ATOM 796 O O . ARG A 1 96 ? -5.900 4.623 6.340 1.00 76.31 96 ARG A O 1
ATOM 803 N N . PHE A 1 97 ? -3.872 3.832 5.783 1.00 72.19 97 PHE A N 1
ATOM 804 C CA . PHE A 1 97 ? -3.432 3.647 7.169 1.00 72.19 97 PHE A CA 1
ATOM 805 C C . PHE A 1 97 ? -3.369 4.959 7.957 1.00 72.19 97 PHE A C 1
ATOM 807 O O . PHE A 1 97 ? -3.846 5.017 9.086 1.00 72.19 97 PHE A O 1
ATOM 814 N N . LYS A 1 98 ? -2.806 6.031 7.383 1.00 75.44 98 LYS A N 1
ATOM 815 C CA . LYS A 1 98 ? -2.676 7.326 8.074 1.00 75.44 98 LYS A CA 1
ATOM 816 C C . LYS A 1 98 ? -4.025 7.942 8.427 1.00 75.44 98 LYS A C 1
ATOM 818 O O . LYS A 1 98 ? -4.145 8.533 9.498 1.00 75.44 98 LYS A O 1
ATOM 823 N N . THR A 1 99 ? -5.009 7.852 7.536 1.00 68.44 99 THR A N 1
ATOM 824 C CA . THR A 1 99 ? -6.363 8.354 7.806 1.00 68.44 99 THR A CA 1
ATOM 825 C C . THR A 1 99 ? -7.011 7.552 8.931 1.00 68.44 99 THR A C 1
ATOM 827 O O . THR A 1 99 ? -7.524 8.141 9.881 1.00 68.44 99 THR A O 1
ATOM 830 N N . CYS A 1 100 ? -6.868 6.223 8.918 1.00 62.31 100 CYS A N 1
ATOM 831 C CA . CYS A 1 100 ? -7.399 5.389 9.991 1.00 62.31 100 CYS A CA 1
ATOM 832 C C . CYS A 1 100 ? -6.704 5.599 11.340 1.00 62.31 100 CYS A C 1
ATOM 834 O O . CYS A 1 100 ? -7.380 5.685 12.361 1.00 62.31 100 CYS A O 1
ATOM 836 N N . ASP A 1 101 ? -5.374 5.672 11.372 1.00 65.06 101 ASP A N 1
ATOM 837 C CA . ASP A 1 101 ? -4.609 5.853 12.610 1.00 65.06 101 ASP A CA 1
ATOM 838 C C . ASP A 1 101 ? -4.972 7.185 13.284 1.00 65.06 101 ASP A C 1
ATOM 840 O O . ASP A 1 101 ? -5.127 7.251 14.504 1.00 65.06 101 ASP A O 1
ATOM 844 N N . LYS A 1 102 ? -5.217 8.237 12.488 1.00 59.91 102 LYS A N 1
ATOM 845 C CA . LYS A 1 102 ? -5.756 9.510 12.985 1.00 59.91 102 LYS A CA 1
ATOM 846 C C . LYS A 1 102 ? -7.150 9.340 13.586 1.00 59.91 102 LYS A C 1
ATOM 848 O O . LYS A 1 102 ? -7.360 9.775 14.714 1.00 59.91 102 LYS A O 1
ATOM 853 N N . GLU A 1 103 ? -8.085 8.702 12.884 1.00 57.25 103 GLU A N 1
ATOM 854 C CA . GLU A 1 103 ? -9.447 8.490 13.395 1.00 57.25 103 GLU A CA 1
ATOM 855 C C . GLU A 1 103 ? -9.485 7.619 14.656 1.00 57.25 103 GLU A C 1
ATOM 857 O O . GLU A 1 103 ? -10.195 7.944 15.608 1.00 57.25 103 GLU A O 1
ATOM 862 N N . THR A 1 104 ? -8.705 6.537 14.705 1.00 58.88 104 THR A N 1
ATOM 863 C CA . THR A 1 104 ? -8.639 5.629 15.858 1.00 58.88 104 THR A CA 1
ATOM 864 C C . THR A 1 104 ? -8.007 6.317 17.063 1.00 58.88 104 THR A C 1
ATOM 866 O O . THR A 1 104 ? -8.548 6.218 18.166 1.00 58.88 104 THR A O 1
ATOM 869 N N . LYS A 1 105 ? -6.925 7.086 16.867 1.00 57.94 105 LYS A N 1
ATOM 870 C CA . LYS A 1 105 ? -6.312 7.880 17.942 1.00 57.94 105 LYS A CA 1
ATOM 871 C C . LYS A 1 105 ? -7.255 8.963 18.449 1.00 57.94 105 LYS A C 1
ATOM 873 O O . LYS A 1 105 ? -7.444 9.063 19.656 1.00 57.94 105 LYS A O 1
ATOM 878 N N . ILE A 1 106 ? -7.901 9.724 17.563 1.00 52.75 106 ILE A N 1
ATOM 879 C CA . ILE A 1 106 ? -8.880 10.753 17.954 1.00 52.75 106 ILE A CA 1
ATOM 880 C C . ILE A 1 106 ? -10.033 10.118 18.745 1.00 52.75 106 ILE A C 1
ATOM 882 O O . ILE A 1 106 ? -10.364 10.597 19.828 1.00 52.75 106 ILE A O 1
ATOM 886 N N . LYS A 1 107 ? -10.582 8.986 18.283 1.00 52.06 107 LYS A N 1
ATOM 887 C CA . LYS A 1 107 ? -11.621 8.242 19.015 1.00 52.06 107 LYS A CA 1
ATOM 888 C C . LYS A 1 107 ? -11.127 7.715 20.365 1.00 52.06 107 LYS A C 1
ATOM 890 O O . LYS A 1 107 ? -11.900 7.742 21.316 1.00 52.06 107 LYS A O 1
ATOM 895 N N . ALA A 1 108 ? -9.877 7.262 20.487 1.00 50.75 108 ALA A N 1
ATOM 896 C CA . ALA A 1 108 ? -9.303 6.813 21.760 1.00 50.75 108 ALA A CA 1
ATOM 897 C C . ALA A 1 108 ? -9.204 7.961 22.781 1.00 50.75 108 ALA A C 1
ATOM 899 O O . ALA A 1 108 ? -9.688 7.813 23.904 1.00 50.75 108 ALA A O 1
ATOM 900 N N . PHE A 1 109 ? -8.701 9.129 22.362 1.00 40.62 109 PHE A N 1
ATOM 901 C CA . PHE A 1 109 ? -8.661 10.335 23.200 1.00 40.62 109 PHE A CA 1
ATOM 902 C C . PHE A 1 109 ? -10.068 10.823 23.585 1.00 40.62 109 PHE A C 1
ATOM 904 O O . PHE A 1 109 ? -10.311 11.163 24.745 1.00 40.62 109 PHE A O 1
ATOM 911 N N . SER A 1 110 ? -11.033 10.792 22.659 1.00 49.19 110 SER A N 1
ATOM 912 C CA . SER A 1 110 ? -12.431 11.134 22.957 1.00 49.19 110 SER A CA 1
ATOM 913 C C . SER A 1 110 ? -13.105 10.126 23.900 1.00 49.19 110 SER A C 1
ATOM 915 O O . SER A 1 110 ? -13.931 10.516 24.727 1.00 49.19 110 SER A O 1
ATOM 917 N N . LYS A 1 111 ? -12.750 8.835 23.839 1.00 46.94 111 LYS A N 1
ATOM 918 C CA . LYS A 1 111 ? -13.331 7.777 24.687 1.00 46.94 111 LYS A CA 1
ATOM 919 C C . LYS A 1 111 ? -12.845 7.853 26.139 1.00 46.94 111 LYS A C 1
ATOM 921 O O . LYS A 1 111 ? -13.627 7.570 27.044 1.00 46.94 111 LYS A O 1
ATOM 926 N N . GLU A 1 112 ? -11.603 8.276 26.368 1.00 47.75 112 GLU A N 1
ATOM 927 C CA . GLU A 1 112 ? -11.030 8.447 27.712 1.00 47.75 112 GLU A CA 1
ATOM 928 C C . GLU A 1 112 ? -11.618 9.669 28.446 1.00 47.75 112 GLU A C 1
ATOM 930 O O . GLU A 1 112 ? -11.884 9.605 29.647 1.00 47.75 112 GLU A O 1
ATOM 935 N N . GLY A 1 113 ? -11.953 10.742 27.714 1.00 46.19 113 GLY A N 1
ATOM 936 C CA . GLY A 1 113 ? -12.730 11.871 28.246 1.00 46.19 113 GLY A CA 1
ATOM 937 C C . GLY A 1 113 ? -14.199 11.523 28.541 1.00 46.19 113 GLY A C 1
ATOM 938 O O . GLY A 1 113 ? -14.769 11.990 29.527 1.00 46.19 113 GLY A O 1
ATOM 939 N N . LEU A 1 114 ? -14.806 10.648 27.731 1.00 41.00 114 LEU A N 1
ATOM 940 C CA . LEU A 1 114 ? -16.194 10.190 27.891 1.00 41.00 114 LEU A CA 1
ATOM 941 C C . LEU A 1 114 ? -16.389 9.142 28.997 1.00 41.00 114 LEU A C 1
ATOM 943 O O . LEU A 1 114 ? -17.506 8.991 29.486 1.00 41.00 114 LEU A O 1
ATOM 947 N N . ALA A 1 115 ? -15.339 8.438 29.433 1.00 48.19 115 ALA A N 1
ATOM 948 C CA . ALA A 1 115 ? -15.419 7.489 30.551 1.00 48.19 115 ALA A CA 1
ATOM 949 C C . ALA A 1 115 ? -15.762 8.161 31.900 1.00 48.19 115 ALA A C 1
ATOM 951 O O . ALA A 1 115 ? -16.141 7.476 32.849 1.00 48.19 115 ALA A O 1
ATOM 952 N N . GLN A 1 116 ? -15.667 9.495 31.974 1.00 49.47 116 GLN A N 1
ATOM 953 C CA . GLN A 1 116 ? -16.059 10.298 33.136 1.00 49.47 116 GLN A CA 1
ATOM 954 C C . GLN A 1 116 ? -17.479 10.884 33.036 1.00 49.47 116 GLN A C 1
ATOM 956 O O . GLN A 1 116 ? -17.956 11.487 33.997 1.00 49.47 116 GLN A O 1
ATOM 961 N N . GLN A 1 117 ? -18.177 10.721 31.907 1.00 44.69 117 GLN A N 1
ATOM 962 C CA . GLN A 1 117 ? -19.554 11.194 31.753 1.00 44.69 117 GLN A CA 1
ATOM 963 C C . GLN A 1 117 ? -20.552 10.111 32.206 1.00 44.69 117 GLN A C 1
ATOM 965 O O . GLN A 1 117 ? -20.370 8.930 31.891 1.00 44.69 117 GLN A O 1
ATOM 970 N N . PRO A 1 118 ? -21.609 10.474 32.958 1.00 46.75 118 PRO A N 1
ATOM 971 C CA . PRO A 1 118 ? -22.629 9.524 33.382 1.00 46.75 118 PRO A CA 1
ATOM 972 C C . PRO A 1 118 ? -23.273 8.880 32.150 1.00 46.75 118 PRO A C 1
ATOM 974 O O . PRO A 1 118 ? -23.618 9.567 31.194 1.00 46.75 118 PRO A O 1
ATOM 977 N N . LYS A 1 119 ? -23.383 7.546 32.178 1.00 48.25 119 LYS A N 1
ATOM 978 C CA . LYS A 1 119 ? -23.852 6.690 31.078 1.00 48.25 119 LYS A CA 1
ATOM 979 C C . LYS A 1 119 ? -25.147 7.235 30.461 1.00 48.25 119 LYS A C 1
ATOM 981 O O . LYS A 1 119 ? -26.219 7.033 31.025 1.00 48.25 119 LYS A O 1
ATOM 986 N N . THR A 1 120 ? -25.049 7.893 29.312 1.00 49.50 120 THR A N 1
ATOM 987 C CA . THR A 1 120 ? -26.204 8.184 28.462 1.00 49.50 120 THR A CA 1
ATOM 988 C C . THR A 1 120 ? -26.519 6.978 27.581 1.00 49.50 120 THR A C 1
ATOM 990 O O . THR A 1 120 ? -25.658 6.140 27.296 1.00 49.50 120 THR A O 1
ATOM 993 N N . ASP A 1 121 ? -27.800 6.853 27.247 1.00 46.25 121 ASP A N 1
ATOM 994 C CA . ASP A 1 121 ? -28.429 5.683 26.645 1.00 46.25 121 ASP A CA 1
ATOM 995 C C . ASP A 1 121 ? -27.752 5.294 25.303 1.00 46.25 121 ASP A C 1
ATOM 997 O O . ASP A 1 121 ? -27.563 6.161 24.441 1.00 46.25 121 ASP A O 1
ATOM 1001 N N . PRO A 1 122 ? -27.372 4.015 25.085 1.00 50.50 122 PRO A N 1
ATOM 1002 C CA . PRO A 1 122 ? -26.663 3.553 23.881 1.00 50.50 122 PRO A CA 1
ATOM 1003 C C . PRO A 1 122 ? -27.326 3.956 22.557 1.00 50.50 122 PRO A C 1
ATOM 1005 O O . PRO A 1 122 ? -26.648 4.115 21.543 1.00 50.50 122 PRO A O 1
ATOM 1008 N N . THR A 1 123 ? -28.643 4.153 22.583 1.00 47.09 123 THR A N 1
ATOM 1009 C CA . THR A 1 123 ? -29.480 4.474 21.423 1.00 47.09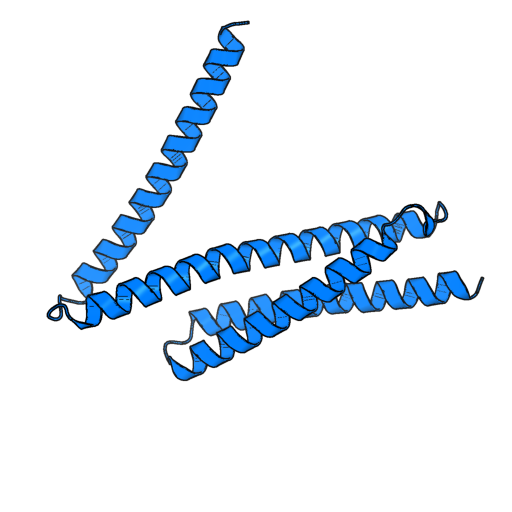 123 THR A CA 1
ATOM 1010 C C . THR A 1 123 ? -29.354 5.930 20.955 1.00 47.09 123 THR A C 1
ATOM 1012 O O . THR A 1 123 ? -29.547 6.221 19.774 1.00 47.09 123 THR A O 1
ATOM 1015 N N . GLU A 1 124 ? -29.036 6.863 21.858 1.00 49.59 124 GLU A N 1
ATOM 1016 C CA . GLU A 1 124 ? -28.763 8.268 21.510 1.00 49.59 124 GLU A CA 1
ATOM 1017 C C . GLU A 1 124 ? -27.343 8.445 20.972 1.00 49.59 124 GLU A C 1
ATOM 1019 O O . GLU A 1 124 ? -27.104 9.249 20.070 1.00 49.59 124 GLU A O 1
ATOM 1024 N N . LYS A 1 125 ? -26.407 7.632 21.466 1.00 50.78 125 LYS A N 1
ATOM 1025 C CA . LYS A 1 125 ? -24.992 7.716 21.112 1.00 50.78 125 LYS A CA 1
ATOM 1026 C C . LYS A 1 125 ? -24.715 7.323 19.660 1.00 50.78 125 LYS A C 1
ATOM 1028 O O . LYS A 1 125 ? -24.032 8.054 18.950 1.00 50.78 125 LYS A O 1
ATOM 1033 N N . THR A 1 126 ? -25.312 6.232 19.183 1.00 47.16 126 THR A N 1
ATOM 1034 C CA . THR A 1 126 ? -25.188 5.818 17.774 1.00 47.16 126 THR A CA 1
ATOM 1035 C C . THR A 1 126 ? -25.827 6.823 16.819 1.00 47.16 126 THR A C 1
ATOM 1037 O O . THR A 1 126 ? -25.338 7.016 15.708 1.00 47.16 126 THR A O 1
ATOM 1040 N N . LYS A 1 127 ? -26.900 7.505 17.244 1.00 49.31 127 LYS A N 1
ATOM 1041 C CA . LYS A 1 127 ? -27.519 8.576 16.452 1.00 49.31 127 LYS A CA 1
ATOM 1042 C C . LYS A 1 127 ? -26.595 9.785 16.346 1.00 49.31 127 LYS A C 1
ATOM 1044 O O . LYS A 1 127 ? -26.401 10.273 15.243 1.00 49.31 127 LYS A O 1
ATOM 1049 N N . SER A 1 128 ? -25.989 10.210 17.454 1.00 52.12 128 SER A N 1
ATOM 1050 C CA . SER A 1 128 ? -25.029 11.320 17.473 1.00 52.12 128 SER A CA 1
ATOM 1051 C C . SER A 1 128 ? -23.820 11.050 16.575 1.00 52.12 128 SER A C 1
ATOM 1053 O O . SER A 1 128 ? -23.491 11.878 15.739 1.00 52.12 128 SER A O 1
ATOM 1055 N N . GLU A 1 129 ? -23.209 9.867 16.685 1.00 53.50 129 GLU A N 1
ATOM 1056 C CA . GLU A 1 129 ? -22.025 9.500 15.891 1.00 53.50 129 GLU A CA 1
ATOM 1057 C C . GLU A 1 129 ? -22.333 9.414 14.388 1.00 53.50 129 GLU A C 1
ATOM 1059 O O . GLU A 1 129 ? -21.511 9.794 13.555 1.00 53.50 129 GLU A O 1
ATOM 1064 N N . THR A 1 130 ? -23.539 8.960 14.031 1.00 49.97 130 THR A N 1
ATOM 1065 C CA . THR A 1 130 ? -23.979 8.944 12.629 1.00 49.97 130 THR A CA 1
ATOM 1066 C C . THR A 1 130 ? -24.234 10.366 12.127 1.00 49.97 130 THR A C 1
ATOM 1068 O O . THR A 1 130 ? -23.816 10.703 11.026 1.00 49.97 130 THR A O 1
ATOM 1071 N N . VAL A 1 131 ? -24.869 11.219 12.937 1.00 53.16 131 VAL A N 1
ATOM 1072 C CA . VAL A 1 131 ? -25.143 12.623 12.592 1.00 53.16 131 VAL A CA 1
ATOM 1073 C C . VAL A 1 131 ? -23.848 13.420 12.421 1.00 53.16 131 VAL A C 1
ATOM 1075 O O . VAL A 1 131 ? -23.737 14.186 11.470 1.00 53.16 131 VAL A O 1
ATOM 1078 N N . ASP A 1 132 ? -22.847 13.200 13.271 1.00 59.59 132 ASP A N 1
ATOM 1079 C CA . ASP A 1 132 ? -21.545 13.864 13.156 1.00 59.59 132 ASP A CA 1
ATOM 1080 C C . ASP A 1 132 ? -20.775 13.414 11.909 1.00 59.59 132 ASP A C 1
ATOM 1082 O O . ASP A 1 132 ? -20.173 14.244 11.231 1.00 59.59 132 ASP A O 1
ATOM 1086 N N . CYS A 1 133 ? -20.842 12.125 11.557 1.00 59.78 133 CYS A N 1
ATOM 1087 C CA . CYS A 1 133 ? -20.267 11.613 10.310 1.00 59.78 133 CYS A CA 1
ATOM 1088 C C . CYS A 1 133 ? -20.908 12.285 9.086 1.00 59.78 133 CYS A C 1
ATOM 1090 O O . CYS A 1 133 ? -20.210 12.797 8.214 1.00 59.78 133 CYS A O 1
ATOM 1092 N N . TRP A 1 134 ? -22.241 12.367 9.078 1.00 58.06 134 TRP A N 1
ATOM 1093 C CA . TRP A 1 134 ? -22.995 13.011 8.005 1.00 58.06 134 TRP A CA 1
ATOM 1094 C C . TRP A 1 134 ? -22.693 14.507 7.902 1.00 58.06 134 TRP A C 1
ATOM 1096 O O . TRP A 1 134 ? -22.501 15.011 6.802 1.00 58.06 134 TRP A O 1
ATOM 1106 N N . ASN A 1 135 ? -22.593 15.223 9.023 1.00 60.62 135 ASN A N 1
ATOM 1107 C CA . ASN A 1 135 ? -22.248 16.647 9.011 1.00 60.62 135 ASN A CA 1
ATOM 1108 C C . ASN A 1 135 ? -20.828 16.898 8.487 1.00 60.62 135 ASN A C 1
ATOM 1110 O O . ASN A 1 135 ? -20.589 17.901 7.819 1.00 60.62 13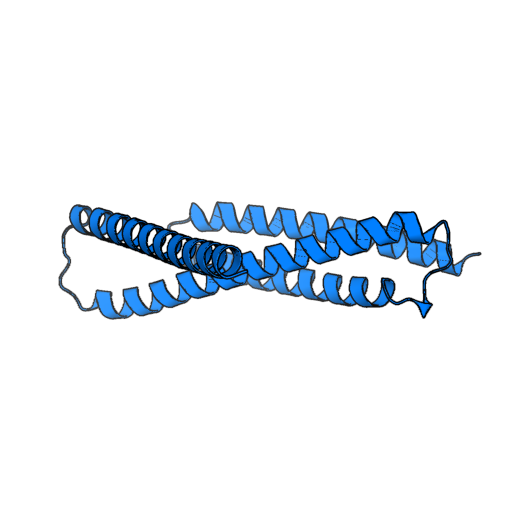5 ASN A O 1
ATOM 1114 N N . ASN A 1 136 ? -19.891 15.989 8.762 1.00 64.31 136 ASN A N 1
ATOM 1115 C CA . ASN A 1 136 ? -18.520 16.105 8.275 1.00 64.31 136 ASN A CA 1
ATOM 1116 C C . ASN A 1 136 ? -18.437 15.848 6.759 1.00 64.31 136 ASN A C 1
ATOM 1118 O O . ASN A 1 136 ? -17.785 16.601 6.041 1.00 64.31 136 ASN A O 1
ATOM 1122 N N . GLU A 1 137 ? -19.165 14.844 6.255 1.00 70.94 137 GLU A N 1
ATOM 1123 C CA . GLU A 1 137 ? -19.302 14.611 4.810 1.00 70.94 137 GLU A CA 1
ATOM 1124 C C . GLU A 1 137 ? -19.984 15.790 4.097 1.00 70.94 137 GLU A C 1
ATOM 1126 O O . GLU A 1 137 ? -19.557 16.186 3.013 1.00 70.94 137 GLU A O 1
ATOM 1131 N N . VAL A 1 138 ? -21.003 16.396 4.717 1.00 75.81 138 VAL A N 1
ATOM 1132 C CA . VAL A 1 138 ? -21.659 17.609 4.201 1.00 75.81 138 VAL A CA 1
ATOM 1133 C C . VAL A 1 138 ? -20.672 18.777 4.124 1.00 75.81 138 VAL A C 1
ATOM 1135 O O . VAL A 1 138 ? -20.595 19.420 3.081 1.00 75.81 138 VAL A O 1
ATOM 1138 N N . GLY A 1 139 ? -19.857 19.006 5.159 1.00 76.31 139 GLY A N 1
ATOM 1139 C CA . GLY A 1 139 ? -18.851 20.075 5.153 1.00 76.31 139 GLY A CA 1
ATOM 1140 C C . GLY A 1 139 ? -17.748 19.883 4.103 1.00 76.31 139 GLY A C 1
ATOM 1141 O O . GLY A 1 139 ? -17.307 20.845 3.473 1.00 76.31 139 GLY A O 1
ATOM 1142 N N . GLU A 1 140 ? -17.323 18.641 3.855 1.00 76.06 140 GLU A N 1
ATOM 1143 C CA . GLU A 1 140 ? -16.353 18.323 2.798 1.00 76.06 140 GLU A CA 1
ATOM 1144 C C . GLU A 1 140 ? -16.935 18.618 1.403 1.00 76.06 140 GLU A C 1
ATOM 1146 O O . GLU A 1 140 ? -16.250 19.164 0.533 1.00 76.06 140 GLU A O 1
ATOM 1151 N N . LEU A 1 141 ? -18.213 18.288 1.189 1.00 79.50 141 LEU A N 1
ATOM 1152 C CA . LEU A 1 141 ? -18.918 18.584 -0.058 1.00 79.50 141 LEU A CA 1
ATOM 1153 C C . LEU A 1 141 ? -19.125 20.090 -0.254 1.00 79.50 141 LEU A C 1
ATOM 1155 O O . LEU A 1 141 ? -18.915 20.578 -1.362 1.00 79.50 141 LEU A O 1
ATOM 1159 N N . GLU A 1 142 ? -19.466 20.832 0.800 1.00 79.50 142 GLU A N 1
ATOM 1160 C CA . GLU A 1 142 ? -19.563 22.297 0.764 1.00 79.50 142 GLU A CA 1
ATOM 1161 C C . GLU A 1 142 ? -18.217 22.935 0.393 1.00 79.50 142 GLU A C 1
ATOM 1163 O O . GLU A 1 142 ? -18.151 23.765 -0.511 1.00 79.50 142 GLU A O 1
ATOM 1168 N N . SER A 1 143 ? -17.109 22.466 0.975 1.00 79.69 143 SER A N 1
ATOM 1169 C CA . SER A 1 143 ? -15.773 22.960 0.618 1.00 79.69 143 SER A CA 1
ATOM 1170 C C . SER A 1 143 ? -15.385 22.643 -0.832 1.00 79.69 143 SER A C 1
ATOM 1172 O O . SER A 1 143 ? -14.723 23.444 -1.502 1.00 79.69 143 SER A O 1
ATOM 1174 N N . GLN A 1 144 ? -15.801 21.483 -1.349 1.00 82.94 144 GLN A N 1
ATOM 1175 C CA . GLN A 1 144 ? -15.619 21.158 -2.762 1.00 82.94 144 GLN A CA 1
ATOM 1176 C C . GLN A 1 144 ? -16.441 22.085 -3.660 1.00 82.94 144 GLN A C 1
ATOM 1178 O O . GLN A 1 144 ? -15.914 22.537 -4.679 1.00 82.94 144 GLN A O 1
ATOM 1183 N N . ILE A 1 145 ? -17.685 22.398 -3.283 1.00 80.12 145 ILE A N 1
ATOM 1184 C CA . ILE A 1 145 ? -18.542 23.352 -4.000 1.00 80.12 145 ILE A CA 1
ATOM 1185 C C . ILE A 1 145 ? -17.863 24.721 -4.057 1.00 80.12 145 ILE A C 1
ATOM 1187 O O . ILE A 1 145 ? -17.640 25.211 -5.162 1.00 80.12 145 ILE A O 1
ATOM 1191 N N . ASP A 1 146 ? -17.407 25.264 -2.926 1.00 83.00 146 ASP A N 1
ATOM 1192 C CA . ASP A 1 146 ? -16.696 26.551 -2.877 1.00 83.00 146 ASP A CA 1
ATOM 1193 C C . ASP A 1 146 ? -15.466 26.561 -3.802 1.00 83.00 146 ASP A C 1
ATOM 1195 O O . ASP A 1 146 ? -15.180 27.531 -4.508 1.00 83.00 146 ASP A O 1
ATOM 1199 N N . ASN A 1 147 ? -14.724 25.449 -3.846 1.00 80.50 147 ASN A N 1
ATOM 1200 C CA . ASN A 1 147 ? -13.553 25.313 -4.709 1.00 80.50 147 ASN A CA 1
ATOM 1201 C C . ASN A 1 147 ? -13.924 25.306 -6.200 1.00 80.50 147 ASN A C 1
ATOM 1203 O O . ASN A 1 147 ? -13.199 25.863 -7.031 1.00 80.50 147 ASN A O 1
ATOM 1207 N N . PHE A 1 148 ? -15.031 24.652 -6.554 1.00 79.88 148 PHE A N 1
ATOM 1208 C CA . PHE A 1 148 ? -15.538 24.635 -7.921 1.00 79.88 148 PHE A CA 1
ATOM 1209 C C . PHE A 1 148 ? -16.130 25.987 -8.325 1.00 79.88 148 PHE A C 1
ATOM 1211 O O . PHE A 1 148 ? -15.854 26.434 -9.436 1.00 79.88 148 PHE A O 1
ATOM 1218 N N . GLU A 1 149 ? -16.850 26.673 -7.441 1.00 82.38 149 GLU A N 1
ATOM 1219 C CA . GLU A 1 149 ? -17.373 28.022 -7.681 1.00 82.38 149 GLU A CA 1
ATOM 1220 C C . GLU A 1 149 ? -16.239 29.028 -7.898 1.00 82.38 149 GLU A C 1
ATOM 1222 O O . GLU A 1 149 ? -16.234 29.735 -8.907 1.00 82.38 149 GLU A O 1
ATOM 1227 N N . ALA A 1 150 ? -15.198 28.996 -7.061 1.00 78.50 150 ALA A N 1
ATOM 1228 C CA . ALA A 1 150 ? -14.007 29.825 -7.243 1.00 78.50 150 ALA A CA 1
ATOM 1229 C C . ALA A 1 150 ? -13.294 29.551 -8.583 1.00 78.50 150 ALA A C 1
ATOM 1231 O O . ALA A 1 150 ? -12.786 30.467 -9.237 1.00 78.50 150 ALA A O 1
ATOM 1232 N N . LYS A 1 151 ? -13.265 28.290 -9.035 1.00 77.31 151 LYS A N 1
ATOM 1233 C CA . LYS A 1 151 ? -12.732 27.929 -10.361 1.00 77.31 151 LYS A CA 1
ATOM 1234 C C . LYS A 1 151 ? -13.615 28.443 -11.498 1.00 77.31 151 LYS A C 1
ATOM 1236 O O . LYS A 1 151 ? -13.076 28.865 -12.519 1.00 77.31 151 LYS A O 1
ATOM 1241 N N . ILE A 1 152 ? -14.938 28.410 -11.345 1.00 78.06 152 ILE A N 1
ATOM 1242 C CA . ILE A 1 152 ? -15.889 28.917 -12.343 1.00 78.06 152 ILE A CA 1
ATOM 1243 C C . ILE A 1 152 ? -15.797 30.444 -12.455 1.00 78.06 152 ILE A C 1
ATOM 1245 O O . ILE A 1 152 ? -15.739 30.957 -13.574 1.00 78.06 152 ILE A O 1
ATOM 1249 N N . GLU A 1 153 ? -15.720 31.170 -11.337 1.00 76.06 153 GLU A N 1
ATOM 1250 C CA . GLU A 1 153 ? -15.491 32.622 -11.343 1.00 76.06 153 GLU A CA 1
ATOM 1251 C C . GLU A 1 153 ? -14.144 32.974 -11.981 1.00 76.06 153 GLU A C 1
ATOM 1253 O O . GLU A 1 153 ? -14.082 33.862 -12.829 1.00 76.06 153 GLU A O 1
ATOM 1258 N N . GLY A 1 154 ? -13.080 32.229 -11.664 1.00 66.75 154 GLY A N 1
ATOM 1259 C CA . GLY A 1 154 ? -11.766 32.417 -12.284 1.00 66.75 154 GLY A CA 1
ATOM 1260 C C . GLY A 1 154 ? -11.749 32.163 -13.796 1.00 66.75 154 GLY A C 1
ATOM 1261 O O . GLY A 1 154 ? -11.013 32.829 -14.520 1.00 66.75 154 GLY A O 1
ATOM 1262 N N . LEU A 1 155 ? -12.573 31.232 -14.287 1.00 63.78 155 LEU A N 1
ATOM 1263 C CA . LEU A 1 155 ? -12.745 30.968 -15.721 1.00 63.78 155 LEU A CA 1
ATOM 1264 C C . LEU A 1 155 ? -13.669 31.979 -16.414 1.00 63.78 155 LEU A C 1
ATOM 1266 O O . LEU A 1 155 ? -13.519 32.188 -17.612 1.00 63.78 155 LEU A O 1
ATOM 1270 N N . SER A 1 156 ? -14.600 32.597 -15.684 1.00 59.72 156 SER A N 1
ATOM 1271 C CA . SER A 1 156 ? -15.530 33.614 -16.207 1.00 59.72 156 SER A CA 1
ATOM 1272 C C . SER A 1 156 ? -14.954 35.038 -16.168 1.00 59.72 156 SER A C 1
ATOM 1274 O O . SER A 1 156 ? -15.509 35.940 -16.790 1.00 59.72 156 SER A O 1
ATOM 1276 N N . ALA A 1 157 ? -13.858 35.246 -15.431 1.00 56.03 157 ALA A N 1
ATOM 1277 C CA . ALA A 1 157 ? -13.103 36.500 -15.359 1.00 56.03 157 ALA A CA 1
ATOM 1278 C C . ALA A 1 157 ? -11.985 36.620 -16.425 1.00 56.03 157 ALA A C 1
ATOM 1280 O O . ALA A 1 157 ? -11.231 37.597 -16.407 1.00 56.03 157 ALA A O 1
ATOM 1281 N N . LEU A 1 158 ? -11.878 35.635 -17.328 1.00 50.34 158 LEU A N 1
ATOM 1282 C CA . LEU A 1 158 ? -11.054 35.635 -18.548 1.00 50.34 158 LEU A CA 1
ATOM 1283 C C . LEU A 1 158 ? -11.897 36.028 -19.767 1.00 50.34 158 LEU A C 1
ATOM 1285 O O . LEU A 1 158 ? -11.343 36.737 -20.637 1.00 50.34 158 LEU A O 1
#

InterPro domains:
  IPR007207 CCR4-Not complex component, Not N-terminal domain [PF04065] (4-156)
  IPR040168 Not2/Not3/Not5 [PTHR23326] (33-157)

Organism: NCBI:txid152421

pLDDT: mean 73.6, std 15.66, range [40.62, 95.56]

Secondary structure (DSSP, 8-state):
-HHHHHHHHHHHHHHHHHHHHHHHHHHHHHHHHH---HHHHHHHHHHHHHHHHHHHHHHHHHHHHTSGGG--TTHHHHHHHHHHHHHHHHHHHHHHHHHHHHHHHHHHHHHHHHTTS----HHHHHHHHHHHHHHHHHHHHHHHHHHHHHHHHHHHT-

Foldseek 3Di:
DPPVVVVVVVLVVLLVLLVVLLVVLVVLVVVLVVDPDPVVNVVSVVVNVVSLVVLVVSLVVLVVCLDPVNDDDDPVVVSNVSSVVSNVVSVVVVVVVVVVVVVVVVVVVVVVVCVPPDDDDPVVVVVVVVVVVVVVVVVVVVVVVVVVVVVVVVVVVD